Protein AF-A0A414J369-F1 (afdb_monomer)

pLDDT: mean 91.37, std 8.98, range [50.19, 98.12]

Radius of gyration: 14.58 Å; Cα contacts (8 Å, |Δi|>4): 71; chains: 1; bounding box: 31×34×40 Å

Foldseek 3Di:
DDPLLLVLQLVLLVLLLVVCPPDPPPDCPVVNVVSVVLSVCCVVPNDDLVSCLVPLVRSVVSLVSVLVVLVVQLVVCVVVVPPVSNVVSVVSNVSSVVSVVSSVVSVVVVD

Organism: NCBI:txid40520

Structure (mmCIF, N/CA/C/O backbone):
data_AF-A0A414J369-F1
#
_entry.id   AF-A0A414J369-F1
#
loop_
_atom_site.group_PDB
_atom_site.id
_atom_site.type_symbol
_atom_site.label_atom_id
_atom_site.label_alt_id
_atom_site.label_comp_id
_atom_site.label_asym_id
_atom_site.label_entity_id
_atom_site.lab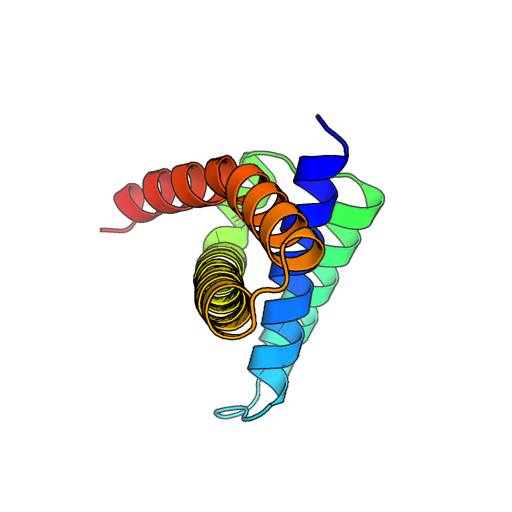el_seq_id
_atom_site.pdbx_PDB_ins_code
_atom_site.Cartn_x
_atom_site.Cartn_y
_atom_site.Cartn_z
_atom_site.occupancy
_atom_site.B_iso_or_equiv
_atom_site.auth_seq_id
_atom_site.auth_comp_id
_atom_site.auth_asym_id
_atom_site.auth_atom_id
_atom_site.pdbx_PDB_model_num
ATOM 1 N N . MET A 1 1 ? -1.988 17.598 -9.075 1.00 50.19 1 MET A N 1
ATOM 2 C CA . MET A 1 1 ? -2.182 16.355 -8.293 1.00 50.19 1 MET A CA 1
ATOM 3 C C . MET A 1 1 ? -2.401 16.749 -6.849 1.00 50.19 1 MET A C 1
ATOM 5 O O . MET A 1 1 ? -1.714 17.654 -6.403 1.00 50.19 1 MET A O 1
ATOM 9 N N . ASN A 1 2 ? -3.369 16.147 -6.157 1.00 57.34 2 ASN A N 1
ATOM 10 C CA . ASN A 1 2 ? -3.565 16.415 -4.732 1.00 57.34 2 ASN A CA 1
ATOM 11 C C . ASN A 1 2 ? -2.465 15.698 -3.928 1.00 57.34 2 ASN A C 1
ATOM 13 O O . ASN A 1 2 ? -2.191 14.532 -4.217 1.00 57.34 2 ASN A O 1
ATOM 17 N N . ASN A 1 3 ? -1.852 16.375 -2.954 1.00 64.19 3 ASN A N 1
ATOM 18 C CA . ASN A 1 3 ? -0.779 15.810 -2.125 1.00 64.19 3 ASN A CA 1
ATOM 19 C C . ASN A 1 3 ? -1.253 14.559 -1.359 1.00 64.19 3 ASN A C 1
ATOM 21 O O . ASN A 1 3 ? -0.529 13.572 -1.319 1.00 64.19 3 ASN A O 1
ATOM 25 N N . ALA A 1 4 ? -2.517 14.529 -0.918 1.00 66.88 4 ALA A N 1
ATOM 26 C CA . ALA A 1 4 ? -3.118 13.377 -0.234 1.00 66.88 4 ALA A CA 1
ATOM 27 C C . ALA A 1 4 ? -3.076 12.072 -1.060 1.00 66.88 4 ALA A C 1
ATOM 29 O O . ALA A 1 4 ? -2.775 10.999 -0.544 1.00 66.88 4 ALA A O 1
ATOM 30 N N . ASN A 1 5 ? -3.282 12.160 -2.381 1.00 81.44 5 ASN A N 1
ATOM 31 C CA . ASN A 1 5 ? -3.247 10.982 -3.254 1.00 81.44 5 ASN A CA 1
ATOM 32 C C . ASN A 1 5 ? -1.821 10.475 -3.508 1.00 81.44 5 ASN A C 1
ATOM 34 O O . ASN A 1 5 ? -1.623 9.334 -3.916 1.00 81.44 5 ASN A O 1
ATOM 38 N N . LYS A 1 6 ? -0.809 11.322 -3.331 1.00 89.50 6 LYS A N 1
ATOM 39 C CA . LYS A 1 6 ? 0.581 10.875 -3.390 1.00 89.50 6 LYS A CA 1
ATOM 40 C C . LYS A 1 6 ? 0.913 10.099 -2.117 1.00 89.50 6 LYS A C 1
ATOM 42 O O . LYS A 1 6 ? 1.418 8.985 -2.217 1.00 89.50 6 LYS A O 1
ATOM 47 N N . ASP A 1 7 ? 0.567 10.656 -0.962 1.00 92.50 7 ASP A N 1
ATOM 48 C CA . ASP A 1 7 ? 0.872 10.065 0.342 1.00 92.50 7 ASP A CA 1
ATOM 49 C C . ASP A 1 7 ? 0.188 8.702 0.513 1.00 92.50 7 ASP A C 1
ATOM 51 O O . ASP A 1 7 ? 0.833 7.739 0.919 1.00 92.50 7 ASP A O 1
ATOM 55 N N . ILE A 1 8 ? -1.065 8.554 0.068 1.00 94.75 8 ILE A N 1
ATOM 56 C CA . ILE A 1 8 ? -1.763 7.258 0.111 1.00 94.75 8 ILE A CA 1
ATOM 57 C C . ILE A 1 8 ? -1.077 6.176 -0.742 1.00 94.75 8 ILE A C 1
ATOM 59 O O . ILE A 1 8 ? -1.058 5.001 -0.368 1.00 94.75 8 ILE A O 1
ATOM 63 N N . LEU A 1 9 ? -0.490 6.544 -1.889 1.00 95.50 9 LEU A N 1
ATOM 64 C CA . LEU A 1 9 ? 0.252 5.599 -2.725 1.00 95.50 9 LEU A CA 1
ATOM 65 C C . LEU A 1 9 ? 1.568 5.195 -2.052 1.00 95.50 9 LEU A C 1
ATOM 67 O O . LEU A 1 9 ? 1.936 4.023 -2.108 1.00 95.50 9 LEU A O 1
ATOM 71 N N . ILE A 1 10 ? 2.246 6.137 -1.392 1.00 96.50 10 ILE A N 1
ATOM 72 C CA . ILE A 1 10 ? 3.441 5.851 -0.591 1.00 96.50 10 ILE A CA 1
ATOM 73 C C . ILE A 1 10 ? 3.095 4.899 0.558 1.00 96.50 10 ILE A C 1
ATOM 75 O O . ILE A 1 10 ? 3.727 3.850 0.666 1.00 96.50 10 ILE A O 1
ATOM 79 N N . ASN A 1 11 ? 2.029 5.169 1.318 1.00 96.12 11 ASN A N 1
ATOM 80 C CA . ASN A 1 11 ? 1.578 4.293 2.405 1.00 96.12 11 ASN A CA 1
ATOM 81 C C . ASN A 1 11 ? 1.272 2.872 1.909 1.00 96.12 11 ASN A C 1
ATOM 83 O O . ASN A 1 11 ? 1.620 1.886 2.564 1.00 96.12 11 ASN A O 1
ATOM 87 N N . ALA A 1 12 ? 0.661 2.744 0.727 1.00 97.19 12 ALA A N 1
ATOM 88 C CA . ALA A 1 12 ? 0.410 1.442 0.121 1.00 97.19 12 ALA A CA 1
ATOM 89 C C . ALA A 1 12 ? 1.710 0.693 -0.223 1.00 97.19 12 ALA A C 1
ATOM 91 O O . ALA A 1 12 ? 1.798 -0.516 0.001 1.00 97.19 12 ALA A O 1
ATOM 92 N N . LEU A 1 13 ? 2.716 1.395 -0.757 1.00 97.56 13 LEU A N 1
ATOM 93 C CA . LEU A 1 13 ? 4.024 0.819 -1.084 1.00 97.56 13 LEU A CA 1
ATOM 94 C C . LEU A 1 13 ? 4.807 0.434 0.177 1.00 97.56 13 LEU A C 1
ATOM 96 O O . LEU A 1 13 ? 5.384 -0.650 0.210 1.00 97.56 13 LEU A O 1
ATOM 100 N N . ASP A 1 14 ? 4.771 1.248 1.231 1.00 96.81 14 ASP A N 1
ATOM 101 C CA . ASP A 1 14 ? 5.419 0.931 2.508 1.00 96.81 14 ASP A CA 1
ATOM 102 C C . ASP A 1 14 ? 4.752 -0.258 3.209 1.00 96.81 14 ASP A C 1
ATOM 104 O O . ASP A 1 14 ? 5.437 -1.182 3.655 1.00 96.81 14 ASP A O 1
ATOM 108 N N . ASN A 1 15 ? 3.415 -0.319 3.225 1.00 96.19 15 ASN A N 1
ATOM 109 C CA . ASN A 1 15 ? 2.688 -1.489 3.725 1.00 96.19 15 ASN A CA 1
ATOM 110 C C . ASN A 1 15 ? 3.074 -2.767 2.963 1.00 96.19 15 ASN A C 1
ATOM 112 O O . ASN A 1 15 ? 3.195 -3.848 3.549 1.00 96.19 15 ASN A O 1
ATOM 116 N N . TYR A 1 16 ? 3.281 -2.645 1.652 1.00 96.00 16 TYR A N 1
ATOM 117 C CA . TYR A 1 16 ? 3.690 -3.757 0.812 1.00 96.00 16 TYR A CA 1
ATOM 118 C C . TYR A 1 16 ? 5.144 -4.177 1.045 1.00 96.00 16 TYR A C 1
ATOM 120 O O . TYR A 1 16 ? 5.416 -5.371 1.143 1.00 96.00 16 TYR A O 1
ATOM 128 N N . LEU A 1 17 ? 6.062 -3.223 1.215 1.00 95.19 17 LEU A N 1
ATOM 129 C CA . LEU A 1 17 ? 7.451 -3.497 1.585 1.00 95.19 17 LEU A CA 1
ATOM 130 C C . LEU A 1 17 ? 7.541 -4.267 2.898 1.00 95.19 17 LEU A C 1
ATOM 132 O O . LE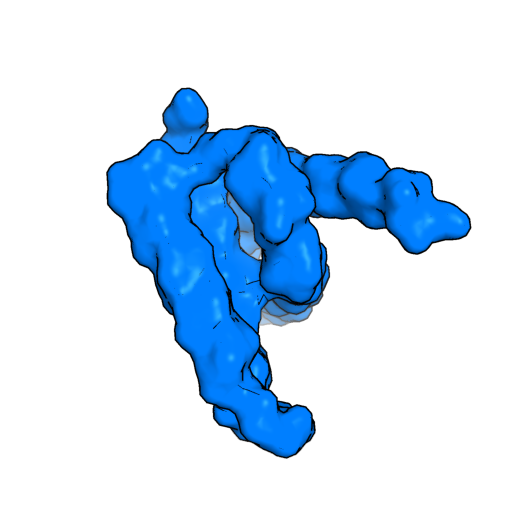U A 1 17 ? 8.263 -5.262 2.961 1.00 95.19 17 LEU A O 1
ATOM 136 N N . LEU A 1 18 ? 6.785 -3.842 3.916 1.00 93.19 18 LEU A N 1
ATOM 137 C CA . LEU A 1 18 ? 6.692 -4.567 5.183 1.00 93.19 18 LEU A CA 1
ATOM 138 C C . LEU A 1 18 ? 6.170 -5.987 4.953 1.00 93.19 18 LEU A C 1
ATOM 140 O O . LEU A 1 18 ? 6.715 -6.937 5.500 1.00 93.19 18 LEU A O 1
ATOM 144 N N . HIS A 1 19 ? 5.155 -6.155 4.100 1.00 90.69 19 HIS A N 1
ATOM 145 C CA . HIS A 1 19 ? 4.598 -7.473 3.809 1.00 90.69 19 HIS A CA 1
ATOM 146 C C . HIS A 1 19 ? 5.621 -8.467 3.280 1.00 90.69 19 HIS A C 1
ATOM 148 O O . HIS A 1 19 ? 5.704 -9.580 3.796 1.00 90.69 19 HIS A O 1
ATOM 154 N N . ILE A 1 20 ? 6.320 -8.076 2.213 1.00 91.38 20 ILE A N 1
ATOM 155 C CA . ILE A 1 20 ? 7.208 -8.959 1.456 1.00 91.38 20 ILE A CA 1
ATOM 156 C C . ILE A 1 20 ? 8.349 -9.457 2.351 1.00 91.38 20 ILE A C 1
ATOM 158 O O . ILE A 1 20 ? 8.867 -10.548 2.144 1.00 91.38 20 ILE A O 1
ATOM 162 N N . GLN A 1 21 ? 8.712 -8.667 3.363 1.00 89.00 21 GLN A N 1
ATOM 163 C CA . GLN A 1 21 ? 9.809 -8.951 4.281 1.00 89.00 21 GLN A CA 1
ATOM 164 C C . GLN A 1 21 ? 9.401 -9.768 5.518 1.00 89.00 21 GLN A C 1
ATOM 166 O O . GLN A 1 21 ? 10.282 -10.329 6.160 1.00 89.00 21 GLN A O 1
ATOM 171 N N . ILE A 1 22 ? 8.109 -9.847 5.872 1.00 88.62 22 ILE A N 1
ATOM 172 C CA . ILE A 1 22 ? 7.654 -10.560 7.086 1.00 88.62 22 ILE A CA 1
ATOM 173 C C . ILE A 1 22 ? 7.861 -12.075 6.979 1.00 88.62 22 ILE A C 1
ATOM 175 O O . ILE A 1 22 ? 8.275 -12.700 7.949 1.00 88.62 22 ILE A O 1
ATOM 179 N N . ASP A 1 23 ? 7.548 -12.658 5.825 1.00 83.12 23 ASP A N 1
ATOM 180 C CA . ASP A 1 23 ? 7.687 -14.096 5.576 1.00 83.12 23 ASP A CA 1
ATOM 181 C C . ASP A 1 23 ? 7.991 -14.318 4.084 1.00 83.12 23 ASP A C 1
ATOM 183 O O . ASP A 1 23 ? 7.076 -14.514 3.274 1.00 83.12 23 ASP A O 1
ATOM 187 N N . PRO A 1 24 ? 9.260 -14.138 3.672 1.00 81.69 24 PRO A N 1
ATOM 188 C CA . PRO A 1 24 ? 9.628 -14.157 2.266 1.00 81.69 24 PRO A CA 1
ATOM 189 C C . PRO A 1 24 ? 9.616 -15.585 1.713 1.00 81.69 24 PRO A C 1
ATOM 191 O O . PRO A 1 24 ? 10.304 -16.481 2.202 1.00 81.69 24 PRO A O 1
ATOM 194 N N . CYS A 1 25 ? 8.888 -15.791 0.617 1.00 80.12 25 CYS A N 1
ATOM 195 C CA . CYS A 1 25 ? 8.970 -17.031 -0.147 1.00 80.12 25 CYS A CA 1
ATOM 196 C C . CYS A 1 25 ? 10.116 -16.932 -1.167 1.00 80.12 25 CYS A C 1
ATOM 198 O O . CYS A 1 25 ? 9.925 -16.453 -2.285 1.00 80.12 25 CYS A O 1
ATOM 200 N N . GLY A 1 26 ? 11.313 -17.371 -0.772 1.00 88.75 26 GLY A N 1
ATOM 201 C CA . GLY A 1 26 ? 12.515 -17.314 -1.611 1.00 88.75 26 GLY A CA 1
ATOM 202 C C . GLY A 1 26 ? 13.214 -15.951 -1.589 1.00 88.75 26 GLY A C 1
ATOM 203 O O . GLY A 1 26 ? 13.038 -15.164 -0.660 1.00 88.75 26 GLY A O 1
ATOM 204 N N . ASP A 1 27 ? 14.045 -15.683 -2.599 1.00 91.06 27 ASP A N 1
ATOM 205 C CA . ASP A 1 27 ? 14.767 -14.411 -2.696 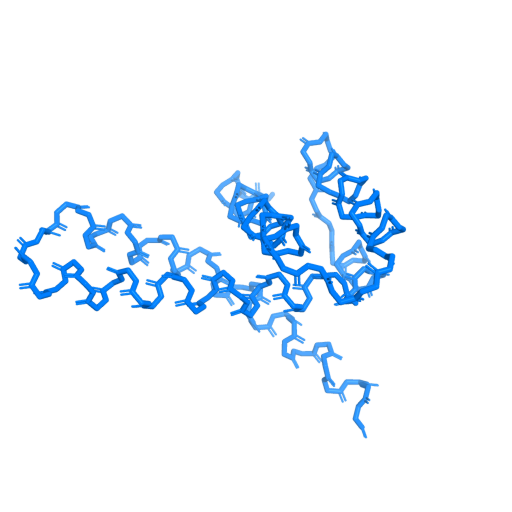1.00 91.06 27 ASP A CA 1
ATOM 206 C C . ASP A 1 27 ? 13.847 -13.280 -3.177 1.00 91.06 27 ASP A C 1
ATOM 208 O O . ASP A 1 27 ? 13.491 -13.184 -4.353 1.00 91.06 27 ASP A O 1
ATOM 212 N N . VAL A 1 28 ? 13.482 -12.404 -2.242 1.00 93.38 28 VAL A N 1
ATOM 213 C CA . VAL A 1 28 ? 12.641 -11.226 -2.488 1.00 93.38 28 VAL A CA 1
ATOM 214 C C . VAL A 1 28 ? 13.448 -9.954 -2.770 1.00 93.38 28 VAL A C 1
ATOM 216 O O . VAL A 1 28 ? 12.857 -8.904 -3.030 1.00 93.38 28 VAL A O 1
ATOM 219 N N . THR A 1 29 ? 14.786 -10.013 -2.757 1.00 94.38 29 THR A N 1
ATOM 220 C CA . THR A 1 29 ? 15.667 -8.844 -2.932 1.00 94.38 29 THR A CA 1
ATOM 221 C C . THR A 1 29 ? 15.336 -8.024 -4.186 1.00 94.38 29 THR A C 1
ATOM 223 O O . THR A 1 29 ? 15.201 -6.800 -4.071 1.00 94.38 29 THR A O 1
ATOM 226 N N . PRO A 1 30 ? 15.119 -8.629 -5.377 1.00 93.62 30 PRO A N 1
ATOM 227 C CA . PRO A 1 30 ? 14.772 -7.859 -6.573 1.00 93.62 30 PRO A CA 1
ATOM 228 C C . PRO A 1 30 ? 13.446 -7.101 -6.429 1.00 93.62 30 PRO A C 1
ATOM 230 O O . PRO A 1 30 ? 13.327 -5.954 -6.861 1.00 93.62 30 PRO A O 1
ATOM 233 N N . GLN A 1 31 ? 12.455 -7.722 -5.786 1.00 93.62 31 GLN A N 1
ATOM 234 C CA . GLN A 1 31 ? 11.129 -7.145 -5.578 1.00 93.62 31 GLN A CA 1
ATOM 235 C C . GLN A 1 31 ? 11.158 -6.006 -4.554 1.00 93.62 31 GLN A C 1
ATOM 237 O O . GLN A 1 31 ? 10.527 -4.969 -4.773 1.00 93.62 31 GLN A O 1
ATOM 242 N N . VAL A 1 32 ? 11.912 -6.174 -3.463 1.00 95.38 32 VAL A N 1
ATOM 243 C CA . VAL A 1 32 ? 12.133 -5.131 -2.452 1.00 95.38 32 VAL A CA 1
ATOM 244 C C . VAL A 1 32 ? 12.809 -3.920 -3.090 1.00 95.38 32 VAL A C 1
ATOM 246 O O . VAL A 1 32 ? 12.280 -2.813 -2.997 1.00 95.38 32 VAL A O 1
ATOM 249 N N . ASN A 1 33 ? 13.906 -4.126 -3.824 1.00 96.44 33 ASN A N 1
ATOM 250 C CA . ASN A 1 33 ? 14.640 -3.041 -4.478 1.00 96.44 33 ASN A CA 1
ATOM 251 C C . ASN A 1 33 ? 13.783 -2.293 -5.507 1.00 96.44 33 ASN A C 1
ATOM 253 O O . ASN A 1 33 ? 13.784 -1.063 -5.531 1.00 96.44 33 ASN A O 1
ATOM 257 N N . ALA A 1 34 ? 13.009 -3.013 -6.324 1.00 96.19 34 ALA A N 1
ATOM 258 C CA . ALA A 1 34 ? 12.109 -2.391 -7.292 1.00 96.19 34 ALA A CA 1
ATOM 259 C C . ALA A 1 34 ? 10.993 -1.580 -6.609 1.00 96.19 34 ALA A C 1
ATOM 261 O O . ALA A 1 34 ? 10.642 -0.493 -7.068 1.00 96.19 34 ALA A O 1
ATOM 262 N N . THR A 1 35 ? 10.460 -2.077 -5.489 1.00 96.94 35 THR A N 1
ATOM 263 C CA . THR A 1 35 ? 9.415 -1.379 -4.727 1.00 96.94 35 THR A CA 1
ATOM 264 C C . THR A 1 35 ? 9.964 -0.121 -4.046 1.00 96.94 35 THR A C 1
ATOM 266 O O . THR A 1 35 ? 9.310 0.920 -4.097 1.00 96.94 35 THR A O 1
ATOM 269 N N . ILE A 1 36 ? 11.179 -0.179 -3.485 1.00 97.25 36 ILE A N 1
ATOM 270 C CA . ILE A 1 36 ? 11.887 0.991 -2.935 1.00 97.25 36 ILE A CA 1
ATOM 271 C C . ILE A 1 36 ? 12.116 2.036 -4.030 1.00 97.25 36 ILE A C 1
ATOM 273 O O . ILE A 1 36 ? 11.714 3.184 -3.866 1.00 97.25 36 ILE A O 1
ATOM 277 N N . ALA A 1 37 ? 12.676 1.638 -5.175 1.00 96.69 37 ALA A N 1
ATOM 278 C CA . ALA A 1 37 ? 12.944 2.558 -6.280 1.00 96.69 37 ALA A CA 1
ATOM 279 C C . ALA A 1 37 ? 11.663 3.240 -6.796 1.00 96.69 37 ALA A C 1
ATOM 281 O O . ALA A 1 37 ? 11.658 4.440 -7.078 1.00 96.69 37 ALA A O 1
ATOM 282 N N . LEU A 1 38 ? 10.557 2.492 -6.886 1.00 96.94 38 LEU A N 1
ATOM 283 C CA . LEU A 1 38 ? 9.258 3.048 -7.256 1.00 96.94 38 LEU A CA 1
ATOM 284 C C . LEU A 1 38 ? 8.751 4.050 -6.214 1.00 96.94 38 LEU A C 1
ATOM 286 O O . LEU A 1 38 ? 8.329 5.145 -6.587 1.00 96.94 38 LEU A O 1
ATOM 290 N N . ARG A 1 39 ? 8.791 3.692 -4.927 1.00 96.88 39 ARG A N 1
ATOM 291 C CA . ARG A 1 39 ? 8.365 4.567 -3.829 1.00 96.88 39 ARG A CA 1
ATOM 292 C C . ARG A 1 39 ? 9.161 5.865 -3.826 1.00 96.88 39 ARG A C 1
ATOM 294 O O . ARG A 1 39 ? 8.562 6.934 -3.791 1.00 96.88 39 ARG A O 1
ATOM 301 N N . ASP A 1 40 ? 10.482 5.778 -3.919 1.00 96.38 40 ASP A N 1
ATOM 302 C CA . ASP A 1 40 ? 11.363 6.942 -3.887 1.00 96.38 40 ASP A CA 1
ATOM 303 C C . ASP A 1 40 ? 11.119 7.839 -5.115 1.00 96.38 40 ASP A C 1
ATOM 305 O O . ASP A 1 40 ? 11.021 9.059 -4.988 1.00 96.38 40 ASP A O 1
ATOM 309 N N . SER A 1 41 ? 10.877 7.250 -6.294 1.00 94.00 41 SER A N 1
ATOM 310 C CA . SER A 1 41 ? 10.475 8.005 -7.489 1.00 94.00 41 SER A CA 1
ATOM 311 C C . SER A 1 41 ? 9.135 8.726 -7.307 1.00 94.00 41 SER A C 1
ATOM 313 O O . SER A 1 41 ? 9.024 9.902 -7.659 1.00 94.00 41 SER A O 1
ATOM 315 N N . VAL A 1 42 ? 8.130 8.073 -6.705 1.00 94.56 42 VAL A N 1
ATOM 316 C CA . VAL A 1 42 ? 6.846 8.714 -6.370 1.00 94.56 42 VAL A CA 1
ATOM 317 C C . VAL A 1 42 ? 7.041 9.825 -5.339 1.00 94.56 42 VAL A C 1
ATOM 319 O O . VAL A 1 42 ? 6.418 10.882 -5.449 1.00 94.56 42 VAL A O 1
ATOM 322 N N . LEU A 1 43 ? 7.918 9.625 -4.356 1.00 93.25 43 LEU A N 1
ATOM 323 C CA . LEU A 1 43 ? 8.216 10.605 -3.317 1.00 93.25 43 LEU A CA 1
ATOM 324 C C . LEU A 1 43 ? 8.870 11.862 -3.905 1.00 93.25 43 LEU A C 1
ATOM 326 O O . LEU A 1 43 ? 8.465 12.974 -3.561 1.00 93.25 43 LEU A O 1
ATOM 330 N N . THR A 1 44 ? 9.828 11.706 -4.817 1.00 92.44 44 THR A N 1
ATOM 331 C CA . THR A 1 44 ? 10.542 12.829 -5.439 1.00 92.44 44 THR A CA 1
ATOM 332 C C . THR A 1 44 ? 9.719 13.507 -6.534 1.00 92.44 44 THR A C 1
ATOM 334 O O . THR A 1 44 ? 9.612 14.730 -6.550 1.00 92.44 44 THR A O 1
ATOM 337 N N . ASN A 1 45 ? 9.105 12.731 -7.430 1.00 90.88 45 ASN A N 1
ATOM 338 C CA . ASN A 1 45 ? 8.527 13.241 -8.680 1.00 90.88 45 ASN A CA 1
ATOM 339 C C . ASN A 1 45 ? 6.989 13.243 -8.699 1.00 90.88 45 ASN A C 1
ATOM 341 O O . ASN A 1 45 ? 6.376 13.786 -9.618 1.00 90.88 45 ASN A O 1
ATOM 345 N N . GLY A 1 46 ? 6.344 12.633 -7.702 1.00 90.88 46 GLY A N 1
ATOM 346 C CA . GLY A 1 46 ? 4.924 12.295 -7.763 1.00 90.88 46 GLY A CA 1
ATOM 347 C C . GLY A 1 46 ? 4.659 11.079 -8.656 1.00 90.88 46 GLY A C 1
ATOM 348 O O . GLY A 1 46 ? 5.569 10.381 -9.091 1.00 90.88 46 GLY A O 1
ATOM 349 N N . TYR A 1 47 ? 3.385 10.807 -8.935 1.00 91.00 47 TYR A N 1
ATOM 350 C CA . TYR A 1 47 ? 2.967 9.690 -9.780 1.00 91.00 47 TYR A CA 1
ATOM 351 C C . TYR A 1 47 ? 2.264 10.164 -11.056 1.00 91.00 47 TYR A C 1
ATOM 353 O O . TYR A 1 47 ? 1.514 11.138 -11.053 1.00 91.00 47 TYR A O 1
ATOM 361 N N . THR A 1 48 ? 2.438 9.418 -12.143 1.00 90.81 48 THR A N 1
ATOM 362 C CA . THR A 1 48 ? 1.663 9.572 -13.384 1.00 90.81 48 THR A CA 1
ATOM 363 C C . THR A 1 48 ? 0.883 8.293 -13.677 1.00 90.81 48 THR A C 1
ATOM 365 O O . THR A 1 48 ? 1.134 7.242 -13.079 1.00 90.81 48 THR A O 1
ATOM 368 N N . LYS A 1 49 ? -0.084 8.348 -14.599 1.00 87.31 49 LYS A N 1
ATOM 369 C CA . LYS A 1 49 ? -0.818 7.140 -15.015 1.00 87.31 49 LYS A CA 1
ATOM 370 C C . LYS A 1 49 ? 0.113 6.142 -15.704 1.00 87.31 49 LYS A C 1
ATOM 372 O O . LYS A 1 49 ? -0.041 4.940 -15.518 1.00 87.31 49 LYS A O 1
ATOM 377 N N . GLU A 1 50 ? 1.082 6.642 -16.458 1.00 89.31 50 GLU A N 1
ATOM 378 C CA . GLU A 1 50 ? 2.101 5.882 -17.174 1.00 89.31 50 GLU A CA 1
ATOM 379 C C . GLU A 1 50 ? 3.039 5.180 -16.194 1.00 89.31 50 GLU A C 1
ATOM 381 O O . GLU A 1 50 ? 3.272 3.984 -16.340 1.00 89.31 50 GLU A O 1
ATOM 386 N N . LEU A 1 51 ? 3.496 5.879 -15.145 1.00 91.50 51 LEU A N 1
ATOM 387 C CA . LEU A 1 51 ? 4.276 5.270 -14.065 1.00 91.50 51 LEU A CA 1
ATOM 388 C C . LEU A 1 51 ? 3.491 4.124 -13.420 1.00 91.50 51 LEU A C 1
ATOM 390 O O . LEU A 1 51 ? 4.037 3.037 -13.227 1.00 91.50 51 LEU A O 1
ATOM 394 N N . ILE A 1 52 ? 2.204 4.350 -13.132 1.00 90.75 52 ILE A N 1
ATOM 395 C CA . ILE A 1 52 ? 1.346 3.321 -12.544 1.00 90.75 52 ILE A CA 1
ATOM 396 C C . ILE A 1 52 ? 1.213 2.117 -13.480 1.00 90.75 52 ILE A C 1
ATOM 398 O O . ILE A 1 52 ? 1.362 0.979 -13.043 1.00 90.75 52 ILE A O 1
ATOM 402 N N . LYS A 1 53 ? 0.978 2.363 -14.771 1.00 89.75 53 LYS A N 1
ATOM 403 C CA . LYS A 1 53 ? 0.829 1.325 -15.793 1.00 89.75 53 LYS A CA 1
ATOM 404 C C . LYS A 1 53 ? 2.104 0.492 -15.970 1.00 89.75 53 LYS A C 1
ATOM 406 O O . LYS A 1 53 ? 2.014 -0.727 -16.078 1.00 89.75 53 LYS A O 1
ATOM 411 N N . SER A 1 54 ? 3.276 1.123 -15.971 1.00 91.62 54 SER A N 1
ATOM 412 C CA . SER A 1 54 ? 4.562 0.430 -16.139 1.00 91.62 54 SER A CA 1
ATOM 413 C C . SER A 1 54 ? 4.973 -0.397 -14.917 1.00 91.62 54 SER A C 1
ATOM 415 O O . SER A 1 54 ? 5.804 -1.287 -15.046 1.00 91.62 54 SER A O 1
ATOM 417 N N . ASN A 1 55 ? 4.381 -0.137 -13.746 1.00 94.38 55 ASN A N 1
ATOM 418 C CA . ASN A 1 55 ? 4.737 -0.783 -12.478 1.00 94.38 55 ASN A CA 1
ATOM 419 C C . ASN A 1 55 ? 3.577 -1.582 -11.857 1.00 94.38 55 ASN A C 1
ATOM 421 O O . ASN A 1 55 ? 3.510 -1.766 -10.639 1.00 94.38 55 ASN A O 1
ATOM 425 N N . LEU A 1 56 ? 2.636 -2.068 -12.674 1.00 92.19 56 LEU A N 1
ATOM 426 C CA . LEU A 1 56 ? 1.435 -2.750 -12.176 1.00 92.19 56 LEU A CA 1
ATOM 427 C C . LEU A 1 56 ? 1.729 -4.009 -11.364 1.00 92.19 56 LEU A C 1
ATOM 429 O O . LEU A 1 56 ? 0.983 -4.306 -10.434 1.00 92.19 56 LEU A O 1
ATOM 433 N N . THR A 1 57 ? 2.815 -4.715 -11.669 1.00 91.69 57 THR A N 1
ATOM 434 C CA . THR A 1 57 ? 3.244 -5.912 -10.932 1.00 91.69 57 THR A CA 1
ATOM 435 C C . THR A 1 57 ? 3.546 -5.625 -9.459 1.00 91.69 57 THR A C 1
ATOM 437 O O . THR A 1 57 ? 3.392 -6.522 -8.639 1.00 91.69 57 THR A O 1
ATOM 440 N N . ILE A 1 58 ? 3.902 -4.383 -9.113 1.00 95.00 58 ILE A N 1
ATOM 441 C CA . ILE A 1 58 ? 4.134 -3.916 -7.736 1.00 95.00 58 ILE A CA 1
ATOM 442 C C . ILE A 1 58 ? 2.895 -3.188 -7.200 1.00 95.00 58 ILE A C 1
ATOM 444 O O . ILE A 1 58 ? 2.447 -3.435 -6.082 1.00 95.00 58 ILE A O 1
ATOM 448 N N . ILE A 1 59 ? 2.295 -2.307 -8.005 1.00 95.44 59 ILE A N 1
ATOM 449 C CA . ILE A 1 59 ? 1.202 -1.437 -7.547 1.00 95.44 59 ILE A CA 1
ATOM 450 C C . ILE A 1 59 ? -0.076 -2.226 -7.272 1.00 95.44 59 ILE A C 1
ATOM 452 O O . ILE A 1 59 ? -0.750 -1.973 -6.278 1.00 95.44 59 ILE A O 1
ATOM 456 N N . VAL A 1 60 ? -0.429 -3.196 -8.117 1.00 94.94 60 VAL A N 1
ATOM 457 C CA . VAL A 1 60 ? -1.632 -4.012 -7.907 1.00 94.94 60 VAL A CA 1
ATOM 458 C C . VAL A 1 60 ? -1.592 -4.748 -6.561 1.00 94.94 60 VAL A C 1
ATOM 460 O O . VAL A 1 60 ? -2.551 -4.600 -5.793 1.00 94.94 60 VAL A O 1
ATOM 463 N N . PRO A 1 61 ? -0.544 -5.529 -6.227 1.00 93.94 61 PRO A N 1
ATOM 464 C CA . PRO A 1 61 ? -0.492 -6.191 -4.930 1.00 93.94 61 PRO A CA 1
ATOM 465 C C . PRO A 1 61 ? -0.385 -5.198 -3.765 1.00 93.94 61 PRO A C 1
ATOM 467 O O . PRO A 1 61 ? -1.061 -5.417 -2.760 1.00 93.94 61 PRO A O 1
ATOM 470 N N . ALA A 1 62 ? 0.340 -4.081 -3.910 1.00 96.62 62 ALA A N 1
ATOM 471 C CA . ALA A 1 62 ? 0.418 -3.050 -2.873 1.00 96.62 62 ALA A CA 1
ATOM 472 C C . ALA A 1 62 ? -0.958 -2.450 -2.532 1.00 96.62 62 ALA A C 1
ATOM 474 O O . ALA A 1 62 ? -1.387 -2.476 -1.378 1.00 96.62 62 ALA A O 1
ATOM 475 N N . ILE A 1 63 ? -1.713 -2.008 -3.544 1.00 97.00 63 ILE A N 1
ATOM 476 C CA . ILE A 1 63 ? -3.059 -1.445 -3.362 1.00 97.00 63 ILE A CA 1
ATOM 477 C C . ILE A 1 63 ? -4.024 -2.486 -2.782 1.00 97.00 63 ILE A C 1
ATOM 479 O O . ILE A 1 63 ? -4.819 -2.165 -1.898 1.00 97.00 63 ILE A O 1
ATOM 483 N N . LYS A 1 64 ? -3.966 -3.745 -3.240 1.00 95.31 64 LYS A N 1
ATOM 484 C CA . LYS A 1 64 ? -4.812 -4.824 -2.698 1.00 95.31 64 LYS A CA 1
ATOM 485 C C . LYS A 1 64 ? -4.518 -5.094 -1.224 1.00 95.31 64 LYS A C 1
ATOM 487 O O . LYS A 1 64 ? -5.461 -5.214 -0.440 1.00 95.31 64 LYS A O 1
ATOM 492 N N . ARG A 1 65 ? -3.237 -5.189 -0.859 1.00 95.06 65 ARG A N 1
ATOM 493 C CA . ARG A 1 65 ? -2.794 -5.456 0.514 1.00 95.06 65 ARG A CA 1
ATOM 494 C C . ARG A 1 65 ? -3.210 -4.324 1.438 1.00 95.06 65 ARG A C 1
ATOM 496 O O . ARG A 1 65 ? -3.880 -4.564 2.436 1.00 95.06 65 ARG A O 1
ATOM 503 N N . TYR A 1 66 ? -2.917 -3.098 1.041 1.00 97.44 66 TYR A N 1
ATOM 504 C CA . TYR A 1 66 ? -3.217 -1.935 1.849 1.00 97.44 66 TYR A CA 1
ATOM 505 C C . TYR A 1 66 ? -4.725 -1.699 2.004 1.00 97.44 66 TYR A C 1
ATOM 507 O O . TYR A 1 66 ? -5.204 -1.448 3.106 1.00 97.44 66 TYR A O 1
ATOM 515 N N . ARG A 1 67 ? -5.517 -1.937 0.947 1.00 97.38 67 ARG A N 1
ATOM 516 C CA . ARG A 1 67 ? -6.985 -1.967 1.042 1.00 97.38 67 ARG A CA 1
ATOM 517 C C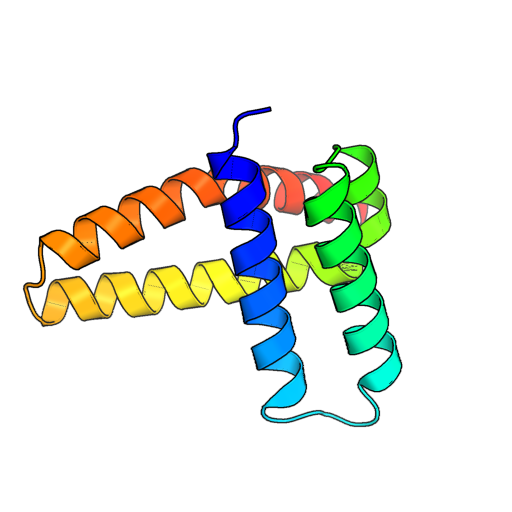 . ARG A 1 67 ? -7.477 -2.979 2.079 1.00 97.38 67 ARG A C 1
ATOM 519 O O . ARG A 1 67 ? -8.463 -2.708 2.760 1.00 97.38 67 ARG A O 1
ATOM 526 N N . LYS A 1 68 ? -6.851 -4.159 2.154 1.00 96.56 68 LYS A N 1
ATOM 527 C CA . LYS A 1 68 ? -7.191 -5.175 3.156 1.00 96.56 68 LYS A CA 1
ATOM 528 C C . LYS A 1 68 ? -6.831 -4.688 4.560 1.00 96.56 68 LYS A C 1
ATOM 530 O O . LYS A 1 68 ? -7.699 -4.726 5.417 1.00 96.56 68 LYS A O 1
ATOM 535 N N . THR A 1 69 ? -5.624 -4.159 4.760 1.00 96.25 69 THR A N 1
ATOM 536 C CA . THR A 1 69 ? -5.203 -3.577 6.045 1.00 96.25 69 THR A CA 1
ATOM 537 C C . THR A 1 69 ? -6.161 -2.486 6.522 1.00 96.25 69 THR A C 1
ATOM 539 O O . THR A 1 69 ? -6.608 -2.538 7.660 1.00 96.25 69 THR A O 1
ATOM 542 N N . LEU A 1 70 ? -6.545 -1.546 5.653 1.00 97.44 70 LEU A N 1
ATOM 543 C CA . LEU A 1 70 ? -7.498 -0.495 6.017 1.00 97.44 70 LEU A CA 1
ATOM 544 C C . LEU A 1 70 ? -8.857 -1.065 6.424 1.00 97.44 70 LEU A C 1
ATOM 546 O O . LEU A 1 70 ? -9.427 -0.618 7.407 1.00 97.44 70 LEU A O 1
ATOM 550 N N . LYS A 1 71 ? -9.374 -2.067 5.704 1.00 97.69 71 LYS A N 1
ATOM 551 C CA . LYS A 1 71 ? -10.639 -2.718 6.074 1.00 97.69 71 LYS A CA 1
ATOM 552 C C . LYS A 1 71 ? -10.558 -3.408 7.430 1.00 97.69 71 LYS A C 1
ATOM 554 O O . LYS A 1 71 ? -11.430 -3.184 8.258 1.00 97.69 71 LYS A O 1
ATOM 559 N N . ASP A 1 72 ? -9.507 -4.194 7.642 1.00 97.19 72 ASP A N 1
ATOM 560 C CA . ASP A 1 72 ? -9.302 -4.927 8.890 1.00 97.19 72 ASP A CA 1
ATOM 561 C C . ASP A 1 72 ? -9.187 -3.929 10.074 1.00 97.19 72 ASP A C 1
ATOM 563 O O . ASP A 1 72 ? -9.819 -4.122 11.113 1.00 97.19 72 ASP A O 1
ATOM 567 N N . ASN A 1 73 ? -8.493 -2.798 9.887 1.00 97.06 73 ASN A N 1
ATOM 568 C CA . ASN A 1 73 ? -8.385 -1.731 10.891 1.00 97.06 73 ASN A CA 1
ATOM 569 C C . ASN A 1 73 ? -9.703 -0.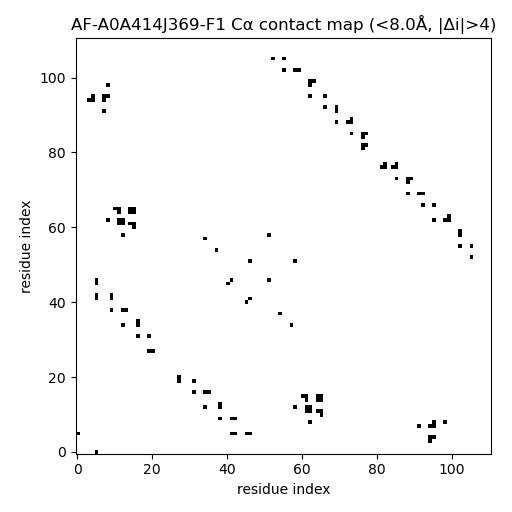963 11.106 1.00 97.06 73 ASN A C 1
ATOM 571 O O . ASN A 1 73 ? -10.030 -0.622 12.239 1.00 97.06 73 ASN A O 1
ATOM 575 N N . ILE A 1 74 ? -10.477 -0.692 10.048 1.00 98.12 74 ILE A N 1
ATOM 576 C CA . ILE A 1 74 ? -11.800 -0.043 10.144 1.00 98.12 74 ILE A CA 1
ATOM 577 C C . ILE A 1 74 ? -12.751 -0.909 10.966 1.00 98.12 74 ILE A C 1
ATOM 579 O O . ILE A 1 74 ? -13.472 -0.398 11.824 1.00 98.12 74 ILE A O 1
ATOM 583 N N . ASP A 1 75 ? -12.764 -2.214 10.702 1.00 97.38 75 AS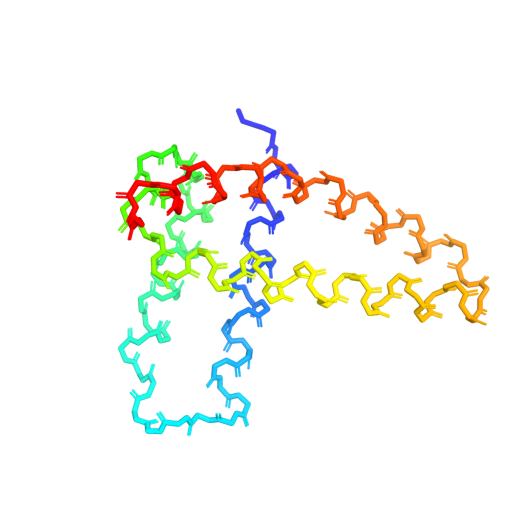P A N 1
ATOM 584 C CA . ASP A 1 75 ? -13.609 -3.149 11.434 1.00 97.38 75 ASP A CA 1
ATOM 585 C C . ASP A 1 75 ? -13.171 -3.238 12.902 1.00 97.38 75 ASP A C 1
ATOM 587 O O . ASP A 1 75 ? -14.020 -3.195 13.791 1.00 97.38 75 ASP A O 1
ATOM 591 N N . HIS A 1 76 ? -11.863 -3.235 13.179 1.00 96.44 76 HIS A N 1
ATOM 592 C CA . HIS A 1 76 ? -11.346 -3.138 14.544 1.00 96.44 76 HIS A CA 1
ATOM 593 C C . HIS A 1 76 ? -11.767 -1.835 15.248 1.00 96.44 76 HIS A C 1
ATOM 595 O O . HIS A 1 76 ? -12.308 -1.894 16.349 1.00 96.44 76 HIS A O 1
ATOM 601 N N . ALA A 1 77 ? -11.604 -0.669 14.614 1.00 97.06 77 ALA A N 1
ATOM 602 C CA . ALA A 1 77 ? -11.973 0.627 15.195 1.00 97.06 77 ALA A CA 1
ATOM 603 C C . ALA A 1 77 ? -13.479 0.732 15.506 1.00 97.06 77 ALA A C 1
ATOM 605 O O . ALA A 1 77 ? -13.876 1.316 16.514 1.00 97.06 77 ALA A O 1
ATOM 606 N N . ARG A 1 78 ? -14.332 0.115 14.673 1.00 96.25 78 ARG A N 1
ATOM 607 C CA . ARG A 1 78 ? -15.775 -0.015 14.942 1.00 96.25 78 ARG A CA 1
ATOM 608 C C . ARG A 1 78 ? -16.062 -0.873 16.168 1.00 96.25 78 ARG A C 1
ATOM 610 O O . ARG A 1 78 ? -16.960 -0.538 16.932 1.00 96.25 78 ARG A O 1
ATOM 617 N N . LEU A 1 79 ? -15.325 -1.970 16.344 1.00 96.31 79 LEU A N 1
ATOM 618 C CA . LEU A 1 79 ? -15.482 -2.865 17.493 1.00 96.31 79 LEU A CA 1
ATOM 619 C C . LEU A 1 79 ? -15.012 -2.214 18.798 1.00 96.31 79 LEU A C 1
ATOM 621 O O . LEU A 1 79 ? -15.618 -2.445 19.840 1.00 96.31 79 LEU A O 1
ATOM 625 N N . THR A 1 80 ? -13.955 -1.401 18.748 1.00 95.12 80 THR A N 1
ATOM 626 C CA . THR A 1 80 ? -13.403 -0.718 19.928 1.00 95.12 80 THR A CA 1
ATOM 627 C C . THR A 1 80 ? -14.080 0.616 20.245 1.00 95.12 80 THR A C 1
ATOM 629 O O . THR A 1 80 ? -13.862 1.153 21.328 1.00 95.12 80 THR A O 1
ATOM 632 N N . GLY A 1 81 ? -14.907 1.148 19.337 1.00 93.25 81 GLY A N 1
ATOM 633 C CA . GLY A 1 81 ? -15.610 2.424 19.517 1.00 93.25 81 GLY A CA 1
ATOM 634 C C . GLY A 1 81 ? -14.718 3.661 19.350 1.00 93.25 81 GLY A C 1
ATOM 635 O O . GLY A 1 81 ? -15.048 4.728 19.859 1.00 93.25 81 GLY A O 1
ATOM 636 N N . SER A 1 82 ? -13.583 3.531 18.659 1.00 93.94 82 SER A N 1
ATOM 637 C CA . SER A 1 82 ? -12.624 4.620 18.437 1.00 93.94 82 SER A CA 1
ATOM 638 C C . SER A 1 82 ? -13.065 5.506 17.261 1.00 93.94 82 SER A C 1
ATOM 640 O O . SER A 1 82 ? -12.695 5.265 16.111 1.00 93.94 82 SER A O 1
ATOM 642 N N . GLU A 1 83 ? -13.892 6.525 17.525 1.00 94.31 83 GLU A N 1
ATOM 643 C CA . GLU A 1 83 ? -14.469 7.394 16.479 1.00 94.31 83 GLU A CA 1
ATOM 644 C C . GLU A 1 83 ? -13.407 8.178 15.687 1.00 94.31 83 GLU A C 1
ATOM 646 O O . GLU A 1 83 ? -13.471 8.244 14.456 1.00 94.31 83 GLU A O 1
ATOM 651 N N . ASP A 1 84 ? -12.395 8.717 16.371 1.00 95.00 84 ASP A N 1
ATOM 652 C CA . ASP A 1 84 ? -11.314 9.489 15.743 1.00 95.00 84 ASP A CA 1
ATOM 653 C C . ASP A 1 84 ? -10.465 8.631 14.798 1.00 95.00 84 ASP A C 1
ATOM 655 O O . ASP A 1 84 ? -10.098 9.058 13.698 1.00 95.00 84 ASP A O 1
ATOM 659 N N . GLU A 1 85 ? -10.140 7.410 15.221 1.00 94.69 85 GLU A N 1
ATOM 660 C CA . GLU A 1 85 ? -9.391 6.452 14.411 1.00 94.69 85 GLU A CA 1
ATOM 661 C C . GLU A 1 85 ? -10.222 5.984 13.217 1.00 94.69 85 GLU A C 1
ATOM 663 O O . GLU A 1 85 ? -9.735 5.981 12.086 1.00 94.69 85 GLU A O 1
ATOM 668 N N . LEU A 1 86 ? -11.500 5.672 13.448 1.00 97.12 86 LEU A N 1
ATOM 669 C CA . LEU A 1 86 ? -12.427 5.279 12.396 1.00 97.12 86 LEU A CA 1
ATOM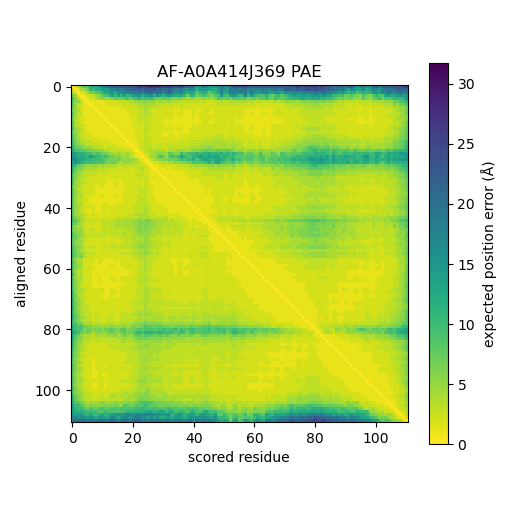 670 C C . LEU A 1 86 ? -12.547 6.366 11.320 1.00 97.12 86 LEU A C 1
ATOM 672 O O . LEU A 1 86 ? -12.492 6.056 10.130 1.00 97.12 86 LEU A O 1
ATOM 676 N N . SER A 1 87 ? -12.666 7.634 11.720 1.00 97.19 87 SER A N 1
ATOM 677 C CA . SER A 1 87 ? -12.746 8.767 10.793 1.00 97.19 87 SER A CA 1
ATOM 678 C C . SER A 1 87 ? -11.495 8.878 9.911 1.00 97.19 87 SER A C 1
ATOM 680 O O . SER A 1 87 ? -11.604 8.971 8.685 1.00 97.19 87 SER A O 1
ATOM 682 N N . LYS A 1 88 ? -10.298 8.769 10.507 1.00 95.69 88 LYS A N 1
ATOM 683 C CA . LYS A 1 88 ? -9.019 8.793 9.773 1.00 95.69 88 LYS A CA 1
ATOM 684 C C . LYS A 1 88 ? -8.904 7.634 8.788 1.00 95.69 88 LYS A C 1
ATOM 686 O O . LYS A 1 88 ? -8.588 7.855 7.622 1.00 95.69 88 LYS A O 1
ATOM 691 N N . LEU A 1 89 ? -9.222 6.417 9.228 1.00 96.62 89 LEU A N 1
ATOM 692 C CA . LEU A 1 89 ? -9.149 5.223 8.387 1.00 96.62 89 LEU A CA 1
ATOM 693 C C . LEU A 1 89 ? -10.148 5.269 7.222 1.00 96.62 89 LEU A C 1
ATOM 695 O O . LEU A 1 89 ? -9.838 4.822 6.117 1.00 96.62 89 LEU A O 1
ATOM 699 N N . LEU A 1 90 ? -11.346 5.821 7.439 1.00 96.38 90 LEU A N 1
ATOM 700 C CA . LEU A 1 90 ? -12.335 6.016 6.377 1.00 96.38 90 LEU A CA 1
ATOM 701 C C . LEU A 1 90 ? -11.881 7.067 5.359 1.00 96.38 90 LEU A C 1
ATOM 703 O O . LEU A 1 90 ? -12.065 6.855 4.159 1.00 96.38 90 LEU A O 1
ATOM 707 N N . ALA A 1 91 ? -11.276 8.169 5.811 1.00 95.12 91 ALA A N 1
ATOM 708 C CA . ALA A 1 91 ? -10.687 9.169 4.922 1.00 95.12 91 ALA A CA 1
ATOM 709 C C . ALA A 1 91 ? -9.566 8.554 4.067 1.00 95.12 91 ALA A C 1
ATOM 711 O O . ALA A 1 91 ? -9.602 8.645 2.843 1.00 95.12 91 ALA A O 1
ATOM 712 N N . GLU A 1 92 ? -8.655 7.813 4.695 1.00 95.56 92 GLU A N 1
ATOM 713 C CA . GLU A 1 92 ? -7.553 7.128 4.017 1.00 95.56 92 GLU A CA 1
ATOM 714 C C . GLU A 1 92 ? -8.064 6.079 3.006 1.00 95.56 92 GLU A C 1
ATOM 716 O O . GLU A 1 92 ? -7.603 5.996 1.865 1.00 95.56 92 GLU A O 1
ATOM 721 N N . TYR A 1 93 ? -9.111 5.325 3.358 1.00 95.81 93 TYR A N 1
ATOM 722 C CA . TYR A 1 93 ? -9.767 4.393 2.436 1.00 95.81 93 TYR A CA 1
ATOM 723 C C . TYR A 1 93 ? -10.446 5.095 1.248 1.00 95.81 93 TYR A C 1
ATOM 725 O O . TYR A 1 93 ? -10.482 4.533 0.143 1.00 95.81 93 TYR A O 1
ATOM 733 N N . ASN A 1 94 ? -10.982 6.301 1.452 1.00 95.06 94 ASN A N 1
ATOM 734 C CA . ASN A 1 94 ? -11.556 7.124 0.388 1.00 95.06 94 ASN A CA 1
ATOM 735 C C . ASN A 1 94 ? -10.471 7.644 -0.563 1.00 95.06 94 ASN A C 1
ATOM 737 O O . ASN A 1 94 ? -10.625 7.509 -1.780 1.00 95.06 94 ASN A O 1
ATOM 741 N N . ASP A 1 95 ? -9.347 8.118 -0.028 1.00 95.19 95 ASP A N 1
ATOM 742 C CA . ASP A 1 95 ? -8.188 8.561 -0.814 1.00 95.19 95 ASP A CA 1
ATOM 743 C C . ASP A 1 95 ? -7.548 7.410 -1.612 1.00 95.19 95 ASP A C 1
ATOM 745 O O . ASP A 1 95 ? -6.980 7.618 -2.687 1.00 95.19 95 ASP A O 1
ATOM 749 N N . LEU A 1 96 ? -7.713 6.161 -1.157 1.00 95.44 96 LEU A N 1
ATOM 750 C CA . LEU A 1 96 ? -7.270 4.965 -1.879 1.00 95.44 96 LEU A CA 1
ATOM 751 C C . LEU A 1 96 ? -8.186 4.586 -3.067 1.00 95.44 96 LEU A C 1
ATOM 753 O O . LEU A 1 96 ? -7.746 3.884 -3.987 1.00 95.44 96 LEU A O 1
ATOM 757 N N . GLN A 1 97 ? -9.454 5.027 -3.095 1.00 94.50 97 GLN A N 1
ATOM 758 C CA . GLN A 1 97 ? -10.430 4.609 -4.122 1.00 94.50 97 GLN A CA 1
ATOM 759 C C . GLN A 1 97 ? -9.988 4.868 -5.572 1.00 94.50 97 GLN A C 1
ATOM 761 O O . GLN A 1 97 ? -10.166 3.965 -6.399 1.00 94.50 97 GLN A O 1
ATOM 766 N N . PRO A 1 98 ? -9.387 6.023 -5.924 1.00 92.75 98 PRO A N 1
ATOM 767 C CA . PRO A 1 98 ? -8.907 6.272 -7.280 1.00 92.75 98 PRO A CA 1
ATOM 768 C C . PRO A 1 98 ? -7.891 5.227 -7.754 1.00 92.75 98 PRO A C 1
ATOM 770 O O . PRO A 1 98 ? -7.951 4.786 -8.903 1.00 92.75 98 PRO A O 1
ATOM 773 N N . PHE A 1 99 ? -7.004 4.763 -6.871 1.00 93.69 99 PHE A N 1
ATOM 774 C CA . PHE A 1 99 ? -6.012 3.736 -7.196 1.00 93.69 99 PHE A CA 1
ATOM 775 C C . PHE A 1 99 ? -6.635 2.345 -7.315 1.00 93.69 99 PHE A C 1
ATOM 777 O O . PHE A 1 99 ? -6.243 1.565 -8.184 1.00 93.69 99 PHE A O 1
ATOM 784 N N . ILE A 1 100 ? -7.655 2.037 -6.508 1.00 94.31 100 ILE A N 1
ATOM 785 C CA . ILE A 1 100 ? -8.438 0.797 -6.647 1.00 94.31 100 ILE A CA 1
ATOM 786 C C . ILE A 1 100 ? -9.160 0.769 -7.999 1.00 94.31 100 ILE A C 1
ATOM 788 O O . ILE A 1 100 ? -9.177 -0.260 -8.675 1.00 94.31 100 ILE 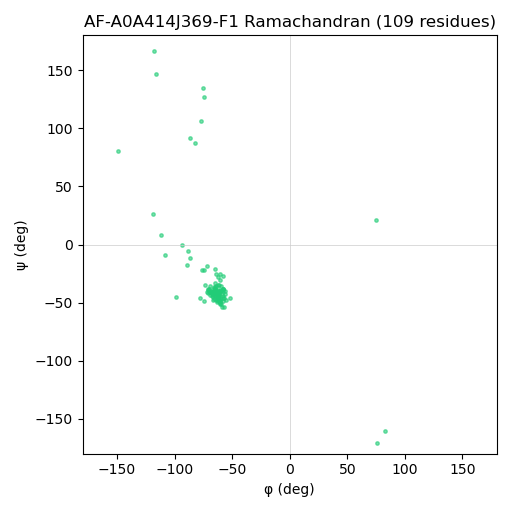A O 1
ATOM 792 N N . ALA A 1 101 ? -9.759 1.887 -8.411 1.00 92.69 101 ALA A N 1
ATOM 793 C CA . ALA A 1 101 ? -10.418 1.993 -9.707 1.00 92.69 101 ALA A CA 1
ATOM 794 C C . ALA A 1 101 ? -9.413 1.864 -10.864 1.00 92.69 101 ALA A C 1
ATOM 796 O O . ALA A 1 101 ? -9.656 1.120 -11.816 1.00 92.69 101 ALA A O 1
ATOM 797 N N . LEU A 1 102 ? -8.265 2.537 -10.753 1.00 90.56 102 LEU A N 1
ATOM 798 C CA . LEU A 1 102 ? -7.218 2.537 -11.771 1.00 90.56 102 LEU A CA 1
ATOM 799 C C . LEU A 1 102 ? -6.575 1.154 -11.952 1.00 90.56 102 LEU A C 1
ATOM 801 O O . LEU A 1 102 ? -6.456 0.677 -13.078 1.00 90.56 102 LEU A O 1
ATOM 805 N N . THR A 1 103 ? -6.221 0.477 -10.859 1.00 90.12 103 THR A N 1
ATOM 806 C CA . THR A 1 103 ? -5.654 -0.882 -10.910 1.00 90.12 103 THR A CA 1
ATOM 807 C C . THR A 1 103 ? -6.640 -1.882 -11.508 1.00 90.12 103 THR A C 1
ATOM 809 O O . THR A 1 103 ? -6.264 -2.627 -12.405 1.00 90.12 103 THR A O 1
ATOM 812 N N . LYS A 1 104 ? -7.926 -1.832 -11.128 1.00 89.19 104 LYS A N 1
ATOM 813 C CA . LYS A 1 104 ? -8.976 -2.655 -11.756 1.00 89.19 104 LYS A CA 1
ATOM 814 C C . LYS A 1 104 ? -9.135 -2.387 -13.249 1.00 89.19 104 LYS A C 1
ATOM 816 O O . LYS A 1 104 ? -9.405 -3.317 -14.004 1.00 89.19 104 LYS A O 1
ATOM 821 N N . HIS A 1 105 ? -9.044 -1.125 -13.673 1.00 87.88 105 HIS A N 1
ATOM 822 C CA . HIS A 1 105 ? -9.104 -0.778 -15.091 1.00 87.88 105 HIS A CA 1
ATOM 823 C C . HIS A 1 105 ? -7.938 -1.416 -15.845 1.00 87.88 105 HIS A C 1
ATOM 825 O O . HIS A 1 105 ? -8.157 -2.019 -16.890 1.00 87.88 105 HIS A O 1
ATOM 831 N N . PHE A 1 106 ? -6.729 -1.355 -15.285 1.00 82.81 106 PHE A N 1
ATOM 832 C CA . PHE A 1 106 ? -5.559 -1.938 -15.923 1.00 82.81 106 PHE A CA 1
ATOM 833 C C . PHE A 1 106 ? -5.535 -3.469 -15.918 1.00 82.81 106 PHE A C 1
ATOM 835 O O . PHE A 1 106 ? -5.192 -4.063 -16.934 1.00 82.81 106 PHE A O 1
ATOM 842 N N . GLU A 1 107 ? -5.966 -4.120 -14.835 1.00 79.69 107 GLU A N 1
ATOM 843 C CA . GLU A 1 107 ? -6.064 -5.586 -14.756 1.00 79.69 107 GLU A CA 1
ATOM 844 C C . GLU A 1 107 ? -6.975 -6.186 -15.840 1.00 79.69 107 GLU A C 1
ATOM 846 O O . GLU A 1 107 ? -6.756 -7.322 -16.252 1.00 79.69 107 GLU A O 1
ATOM 851 N N . LYS A 1 108 ? -7.970 -5.437 -16.341 1.00 79.12 108 LYS A N 1
ATOM 852 C CA . LYS A 1 108 ? -8.824 -5.881 -17.457 1.00 79.12 108 LYS A CA 1
ATOM 853 C C . LYS A 1 108 ? -8.068 -6.056 -18.776 1.00 79.12 108 LYS A C 1
ATOM 855 O O . LYS A 1 108 ? -8.575 -6.758 -19.635 1.00 79.12 108 LYS A O 1
ATOM 860 N N . PHE A 1 109 ? -6.903 -5.432 -18.949 1.00 69.19 109 PHE A N 1
ATOM 861 C CA . PHE A 1 109 ? -6.100 -5.564 -20.171 1.00 69.19 109 PHE A CA 1
ATOM 862 C C . PHE A 1 109 ? -5.123 -6.747 -20.135 1.00 69.19 109 PHE A C 1
ATOM 864 O O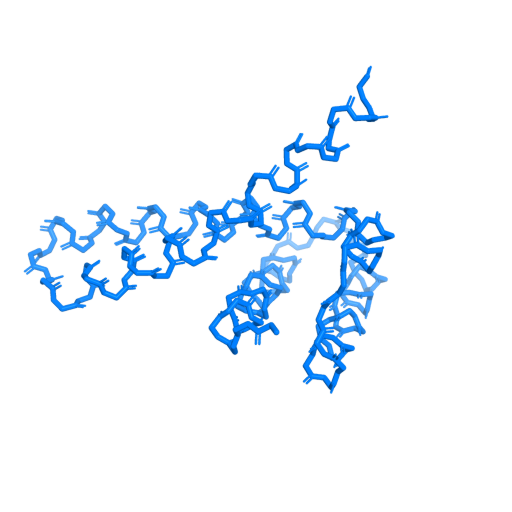 . PHE A 1 109 ? -4.456 -7.001 -21.132 1.00 69.19 109 PHE A O 1
ATOM 871 N N . PHE A 1 110 ? -5.020 -7.450 -19.002 1.00 63.72 110 PHE A N 1
ATOM 872 C CA . PHE A 1 110 ? -4.154 -8.625 -18.828 1.00 63.72 110 PHE A CA 1
ATOM 873 C C . PHE A 1 110 ? -4.947 -9.931 -18.649 1.00 63.72 110 PHE A C 1
ATOM 875 O O . PHE A 1 110 ? -4.361 -10.954 -18.301 1.00 63.72 110 PHE A O 1
ATOM 882 N N . ARG A 1 111 ? -6.272 -9.885 -18.829 1.00 56.22 111 ARG A N 1
ATOM 883 C CA . ARG A 1 111 ? -7.182 -11.038 -18.816 1.00 56.22 111 ARG A CA 1
ATOM 884 C C . ARG A 1 111 ? -7.679 -11.307 -20.223 1.00 56.22 111 ARG A C 1
ATOM 886 O O . ARG A 1 111 ? -7.852 -12.501 -20.531 1.00 56.22 111 ARG A O 1
#

Nearest PDB structures (foldseek):
  6jx6-assembly1_D  TM=3.732E-01  e=2.522E+00  Homo sapiens
  8auw-assembly1_D  TM=2.933E-01  e=1.189E+00  Homo sapiens
  4tx5-assembly1_B  TM=2.826E-01  e=2.390E+00  Homo sapiens
  2kx9-assembly1_A  TM=3.646E-01  e=5.352E+00  Escherichia coli K-12
  1few-assembly1_A  TM=2.785E-01  e=3.300E+00  Homo sapiens

Solvent-accessible surface area (backbone atoms only — not comparable to full-atom values): 6240 Å² total; per-residue (Å²): 132,64,68,68,54,48,52,49,52,43,53,17,43,53,53,35,52,53,52,57,66,74,72,55,88,66,88,48,63,70,58,50,53,52,51,50,55,50,42,52,45,36,71,75,74,46,82,51,72,64,58,50,64,77,38,40,88,56,50,46,57,14,50,55,51,36,54,46,52,46,50,57,50,39,55,47,24,62,76,71,66,39,62,70,59,32,52,52,43,51,51,54,54,56,55,41,43,64,56,55,54,50,44,56,60,55,55,63,79,78,111

Secondary structure (DSSP, 8-state):
--HHHHHHHHHHHHHHHHHHHHS-SS--HHHHHHHHHHHHHHHHH---HHHHHHTHHHHHHHHHHHHHHHHHHHHHHHHHT-HHHHHHHHHHHHHHHHHHHHHHHHHTT--

Mean predicted aligned error: 4.09 Å

Sequence (111 aa):
MNNANKDILINALDNYLLHIQIDPCGDVTPQVNATIALRDSVLTNGYTKELIKSNLTIIVPAIKRYRKTLKDNIDHARLTGSEDELSKLLAEYNDLQPFIALTKHFEKFFR